Protein AF-A0AAP0MBQ7-F1 (afdb_monomer_lite)

Radius of gyration: 23.57 Å; chains: 1; bounding box: 37×29×74 Å

Structure (mmCIF, N/CA/C/O backbone):
data_AF-A0AAP0MBQ7-F1
#
_entry.id   AF-A0AAP0MBQ7-F1
#
loop_
_atom_site.group_PDB
_atom_site.id
_atom_site.type_symbol
_atom_site.label_atom_id
_atom_site.label_alt_id
_atom_site.label_comp_id
_atom_site.label_asym_id
_atom_site.label_entity_id
_atom_site.label_seq_id
_atom_site.pdbx_PDB_ins_code
_atom_site.Cartn_x
_atom_site.Cartn_y
_atom_site.Cartn_z
_atom_site.occupancy
_atom_site.B_iso_or_equiv
_atom_site.auth_seq_id
_atom_site.auth_comp_id
_atom_site.auth_asym_id
_atom_site.auth_atom_id
_atom_site.pdbx_PDB_model_num
ATOM 1 N N . MET A 1 1 ? -17.997 14.492 58.499 1.00 43.62 1 MET A N 1
ATOM 2 C CA . MET A 1 1 ? -17.985 13.231 57.725 1.00 43.62 1 MET A CA 1
ATOM 3 C C . MET A 1 1 ? -18.692 13.495 56.405 1.00 43.62 1 MET A C 1
ATOM 5 O O . MET A 1 1 ? -19.904 13.678 56.400 1.00 43.62 1 MET A O 1
ATOM 9 N N . ALA A 1 2 ? -17.935 13.655 55.319 1.00 46.28 2 ALA A N 1
ATOM 10 C CA . ALA A 1 2 ? -18.497 13.915 54.000 1.00 46.28 2 ALA A CA 1
ATOM 11 C C . ALA A 1 2 ? -19.288 12.681 53.541 1.00 46.28 2 ALA A C 1
ATOM 13 O O . ALA A 1 2 ? -18.722 11.599 53.400 1.00 46.28 2 ALA A O 1
ATOM 14 N N . LYS A 1 3 ? -20.602 12.835 53.343 1.00 51.03 3 LYS A N 1
ATOM 15 C CA . LYS A 1 3 ? -21.443 11.839 52.668 1.00 51.03 3 LYS A CA 1
ATOM 16 C C . LYS A 1 3 ? -21.062 11.864 51.191 1.00 51.03 3 LYS A C 1
ATOM 18 O O . LYS A 1 3 ? -21.716 12.521 50.388 1.00 51.03 3 LYS A O 1
ATOM 23 N N . PHE A 1 4 ? -19.952 11.213 50.854 1.00 49.12 4 PHE A N 1
ATOM 24 C CA . PHE A 1 4 ? -19.602 10.936 49.470 1.00 49.12 4 PHE A CA 1
ATOM 25 C C . PHE A 1 4 ? -20.729 10.079 48.896 1.00 49.12 4 PHE A C 1
ATOM 27 O O . PHE A 1 4 ? -20.906 8.918 49.257 1.00 49.12 4 PHE A O 1
ATOM 34 N N . SER A 1 5 ? -21.574 10.723 48.092 1.00 56.72 5 SER A N 1
ATOM 35 C CA . SER A 1 5 ? -22.752 10.117 47.493 1.00 56.72 5 SER A CA 1
ATOM 36 C C . SER A 1 5 ? -22.284 9.015 46.554 1.00 56.72 5 SER A C 1
ATOM 38 O O . SER A 1 5 ? -21.758 9.284 45.475 1.00 56.72 5 SER A O 1
ATOM 40 N N . VAL A 1 6 ? -22.470 7.769 46.990 1.00 60.44 6 VAL A N 1
ATOM 41 C CA . VAL A 1 6 ? -22.190 6.534 46.245 1.00 60.44 6 VAL A CA 1
ATOM 42 C C . VAL A 1 6 ? -22.713 6.628 44.802 1.00 60.44 6 VAL A C 1
ATOM 44 O O . VAL A 1 6 ? -22.061 6.165 43.872 1.00 60.44 6 VAL A O 1
ATOM 47 N N . SER A 1 7 ? -23.815 7.356 44.595 1.00 61.69 7 SER A N 1
ATOM 48 C CA . SER A 1 7 ? -24.412 7.627 43.286 1.00 61.69 7 SER A CA 1
ATOM 49 C C . SER A 1 7 ? -23.475 8.317 42.281 1.00 61.69 7 SER A C 1
ATOM 51 O O . SER A 1 7 ? -23.565 8.032 41.092 1.00 61.69 7 SER A O 1
ATOM 53 N N . HIS A 1 8 ? -22.566 9.196 42.717 1.00 61.50 8 HIS A N 1
ATOM 54 C CA . HIS A 1 8 ? -21.649 9.896 41.804 1.00 61.50 8 HIS A CA 1
ATOM 55 C C . HIS A 1 8 ? -20.551 8.968 41.276 1.00 61.50 8 HIS A C 1
ATOM 57 O O . HIS A 1 8 ? -20.198 9.032 40.100 1.00 61.50 8 HIS A O 1
ATOM 63 N N . PHE A 1 9 ? -20.052 8.058 42.115 1.00 67.75 9 PHE A N 1
ATOM 64 C CA . PHE A 1 9 ? -19.040 7.083 41.704 1.00 67.75 9 PHE A CA 1
ATOM 65 C C . PHE A 1 9 ? -19.592 6.082 40.688 1.00 67.75 9 PHE A C 1
ATOM 67 O O . PHE A 1 9 ? -18.915 5.776 39.709 1.00 67.75 9 PHE A O 1
ATOM 74 N N . PHE A 1 10 ? -20.840 5.635 40.859 1.00 68.62 10 PHE A N 1
ATOM 75 C CA . PHE A 1 10 ? -21.498 4.758 39.886 1.00 68.62 10 PHE A CA 1
ATOM 76 C C . PHE A 1 10 ? -21.636 5.409 38.505 1.00 68.62 10 PHE A C 1
ATOM 78 O O . PHE A 1 10 ? -21.397 4.748 37.496 1.00 68.62 10 PHE A O 1
ATOM 85 N N . ILE A 1 11 ? -21.953 6.707 38.449 1.00 76.88 11 ILE A N 1
ATOM 86 C CA . ILE A 1 11 ? -22.058 7.444 37.182 1.00 76.88 11 ILE A CA 1
ATOM 87 C C . ILE A 1 11 ? -20.693 7.522 36.487 1.00 76.88 11 ILE A C 1
ATOM 89 O O . ILE A 1 11 ? -20.600 7.254 35.292 1.00 76.88 11 ILE A O 1
ATOM 93 N N . ILE A 1 12 ? -19.622 7.819 37.229 1.00 75.75 12 ILE A N 1
ATOM 94 C CA . ILE A 1 12 ? -18.265 7.901 36.667 1.00 75.75 12 ILE A CA 1
ATOM 95 C C . ILE A 1 12 ? -17.828 6.545 36.095 1.00 75.75 12 ILE A C 1
ATOM 97 O O . ILE A 1 12 ? -17.299 6.484 34.986 1.00 75.75 12 ILE A O 1
ATOM 101 N N . ILE A 1 13 ? -18.093 5.449 36.811 1.00 78.62 13 ILE A N 1
ATOM 102 C CA . ILE A 1 13 ? -17.753 4.095 36.350 1.00 78.62 13 ILE A CA 1
ATOM 103 C C . ILE A 1 13 ? -18.534 3.743 35.077 1.00 78.62 13 ILE A C 1
ATOM 105 O O . ILE A 1 13 ? -17.945 3.234 34.125 1.00 78.62 13 ILE A O 1
ATOM 109 N N . LEU A 1 14 ? -19.832 4.057 35.015 1.00 77.31 14 LEU A N 1
ATOM 110 C CA . LEU A 1 14 ? -20.655 3.811 33.824 1.00 77.31 14 LEU A CA 1
ATOM 111 C C . LEU A 1 14 ? -20.154 4.582 32.596 1.00 77.31 14 LEU A C 1
ATOM 113 O O . LEU A 1 14 ? -20.108 4.013 31.505 1.00 77.31 14 LEU A O 1
ATOM 117 N N . VAL A 1 15 ? -19.732 5.838 32.771 1.00 78.38 15 VAL A N 1
ATOM 118 C CA . VAL A 1 15 ? -19.155 6.652 31.687 1.00 78.38 15 VAL A CA 1
ATOM 119 C C . VAL A 1 15 ? -17.818 6.076 31.211 1.00 78.38 15 VAL A C 1
ATOM 121 O O . VAL A 1 15 ? -17.574 5.988 30.011 1.00 78.38 15 VAL A O 1
ATOM 124 N N . LEU A 1 16 ? -16.955 5.622 32.122 1.00 77.75 16 LEU A N 1
ATOM 125 C CA . LEU A 1 16 ? -15.679 5.006 31.742 1.00 77.75 16 LEU A CA 1
ATOM 126 C C . LEU A 1 16 ? -15.874 3.683 30.982 1.00 77.75 16 LEU A C 1
ATOM 128 O O . LEU A 1 16 ? -15.144 3.406 30.029 1.00 77.75 16 LEU A O 1
ATOM 132 N N . VAL A 1 17 ? -16.878 2.885 31.355 1.00 76.44 17 VAL A N 1
ATOM 133 C CA . VAL A 1 17 ? -17.206 1.620 30.675 1.00 76.44 17 VAL A CA 1
ATOM 134 C C . VAL A 1 17 ? -17.826 1.862 29.292 1.00 76.44 17 VAL A C 1
ATOM 136 O O . VAL A 1 17 ? -17.470 1.169 28.334 1.00 76.44 17 VAL A O 1
ATOM 139 N N . SER A 1 18 ? -18.711 2.851 29.139 1.00 70.62 18 SER A N 1
ATOM 140 C CA . SER A 1 18 ? -19.300 3.177 27.831 1.00 70.62 18 SER A CA 1
ATOM 141 C C . SER A 1 18 ? -18.258 3.744 26.861 1.00 70.62 18 SER A C 1
ATOM 143 O O . SER A 1 18 ? -18.180 3.312 25.713 1.00 70.62 18 SER A O 1
ATOM 145 N N . VAL A 1 19 ? -17.370 4.618 27.336 1.00 69.62 19 VAL A N 1
ATOM 146 C CA . VAL A 1 19 ? -16.264 5.150 26.525 1.00 69.62 19 VAL A CA 1
ATOM 147 C C . VAL A 1 19 ? -15.255 4.045 26.169 1.00 69.62 19 VAL A C 1
ATOM 149 O O . VAL A 1 19 ? -14.811 3.955 25.022 1.00 69.62 19 VAL A O 1
ATOM 152 N N . GLY A 1 20 ? -14.943 3.141 27.104 1.00 62.94 20 GLY A N 1
ATOM 153 C CA . GLY A 1 20 ? -14.049 2.003 26.852 1.00 62.94 20 GLY A CA 1
ATOM 154 C C . GLY A 1 20 ? -14.602 0.979 25.850 1.00 62.94 20 GLY A C 1
ATOM 155 O O . GLY A 1 20 ? -13.839 0.387 25.083 1.00 62.94 20 GLY A O 1
ATOM 156 N N . THR A 1 21 ? -15.922 0.782 25.812 1.00 62.88 21 THR A N 1
ATOM 157 C CA . THR A 1 21 ? -16.572 -0.126 24.848 1.00 62.88 21 THR A CA 1
ATOM 158 C C . THR A 1 21 ? -16.668 0.480 23.448 1.00 62.88 21 THR A C 1
ATOM 160 O O . THR A 1 21 ? -16.426 -0.236 22.476 1.00 62.88 21 THR A O 1
ATOM 163 N N . MET A 1 22 ? -16.898 1.793 23.325 1.00 58.25 22 MET A N 1
ATOM 164 C CA . MET A 1 22 ? -16.862 2.492 22.031 1.00 58.25 22 MET A CA 1
ATOM 165 C C . MET A 1 22 ? -15.478 2.421 21.369 1.00 58.25 22 MET A C 1
ATOM 167 O O . MET A 1 22 ? -15.386 2.166 20.170 1.00 58.25 22 MET A O 1
ATOM 171 N N . MET A 1 23 ? -14.394 2.553 22.143 1.00 56.75 23 MET A N 1
ATOM 172 C CA . MET A 1 23 ? -13.033 2.449 21.597 1.00 56.75 23 MET A CA 1
ATOM 173 C C . ME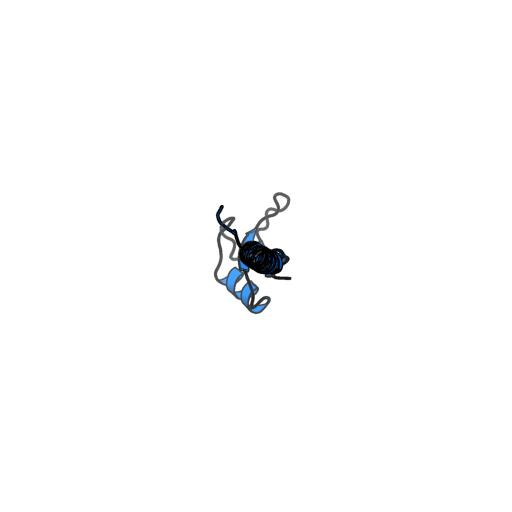T A 1 23 ? -12.680 1.038 21.099 1.00 56.75 23 MET A C 1
ATOM 175 O O . MET A 1 23 ? -11.894 0.895 20.164 1.00 56.75 23 MET A O 1
ATOM 179 N N . ARG A 1 24 ? -13.273 -0.021 21.670 1.00 56.31 24 ARG A N 1
ATOM 180 C CA . ARG A 1 24 ? -13.042 -1.403 21.208 1.00 56.31 24 ARG A CA 1
ATOM 181 C C . ARG A 1 24 ? -13.763 -1.740 19.904 1.00 56.31 24 ARG A C 1
ATOM 183 O O . ARG A 1 24 ? -13.265 -2.580 19.161 1.00 56.31 24 ARG A O 1
ATOM 190 N N . ALA A 1 25 ? -14.886 -1.091 19.599 1.00 53.91 25 ALA A N 1
ATOM 191 C CA . ALA A 1 25 ? -15.636 -1.347 18.367 1.00 53.91 25 ALA A CA 1
ATOM 192 C C . ALA A 1 25 ? -14.880 -0.910 17.094 1.00 53.91 25 ALA A C 1
ATOM 194 O O . ALA A 1 25 ? -15.142 -1.442 16.022 1.00 53.91 25 ALA A O 1
ATOM 195 N N . MET A 1 26 ? -13.902 -0.002 17.209 1.00 53.53 26 MET A N 1
ATOM 196 C CA . MET A 1 26 ? -13.068 0.440 16.080 1.00 53.53 26 MET A CA 1
ATOM 197 C C . MET A 1 26 ? -11.802 -0.413 15.866 1.00 53.53 26 MET A C 1
ATOM 199 O O . MET A 1 26 ? -11.048 -0.171 14.929 1.00 53.53 26 MET A O 1
ATOM 203 N N . ALA A 1 27 ? -11.525 -1.402 16.721 1.00 54.97 27 ALA A N 1
ATOM 204 C CA . ALA A 1 27 ? -10.179 -1.969 16.844 1.00 54.97 27 ALA A CA 1
ATOM 205 C C . ALA A 1 27 ? -9.850 -3.158 15.919 1.00 54.97 27 ALA A C 1
ATOM 207 O O . ALA A 1 27 ? -8.808 -3.789 16.107 1.00 54.97 27 ALA A O 1
ATOM 208 N N . LYS A 1 28 ? -10.684 -3.507 14.930 1.00 59.22 28 LYS A N 1
ATOM 209 C CA . LYS A 1 28 ? -10.332 -4.606 14.014 1.00 59.22 28 LYS A CA 1
ATOM 210 C C . LYS A 1 28 ? -10.968 -4.481 12.634 1.00 59.22 28 LYS A C 1
ATOM 212 O O . LYS A 1 28 ? -11.759 -5.324 12.234 1.00 59.22 28 LYS A O 1
ATOM 217 N N . GLN A 1 29 ? -10.608 -3.431 11.906 1.00 65.69 29 GLN A N 1
ATOM 218 C CA . GLN A 1 29 ? -10.804 -3.428 10.459 1.00 65.69 29 GLN A CA 1
ATOM 219 C C . GLN A 1 29 ? -9.749 -4.374 9.869 1.00 65.69 29 GLN A C 1
ATOM 221 O O . GLN A 1 29 ? -8.548 -4.138 10.035 1.00 65.69 29 GLN A O 1
ATOM 226 N N . GLN A 1 30 ? -10.178 -5.513 9.324 1.00 77.62 30 GLN A N 1
ATOM 227 C CA . GLN A 1 30 ? -9.253 -6.498 8.783 1.00 77.62 30 GLN A CA 1
ATOM 228 C C . GLN A 1 30 ? -8.658 -5.911 7.498 1.00 77.62 30 GLN A C 1
ATOM 230 O O . GLN A 1 30 ? -9.326 -5.248 6.717 1.00 77.62 30 GLN A O 1
ATOM 235 N N . GLN A 1 31 ? -7.349 -6.041 7.315 1.00 86.19 31 GLN A N 1
ATOM 236 C CA . GLN A 1 31 ? -6.690 -5.518 6.122 1.00 86.19 31 GLN A CA 1
ATOM 237 C C . GLN A 1 31 ? -6.419 -6.683 5.184 1.00 86.19 31 GLN A C 1
ATOM 239 O O . GLN A 1 31 ? -5.746 -7.645 5.561 1.00 86.19 31 GLN A O 1
ATOM 244 N N . CYS A 1 32 ? -6.960 -6.594 3.974 1.00 86.44 32 CYS A N 1
ATOM 245 C CA . CYS A 1 32 ? -6.679 -7.521 2.893 1.00 86.44 32 CYS A CA 1
ATOM 246 C C . CYS A 1 32 ? -5.632 -6.922 1.961 1.00 86.44 32 CYS A C 1
ATOM 248 O O . CYS A 1 32 ? -5.597 -5.714 1.732 1.00 86.44 32 CYS A O 1
ATOM 250 N N . THR A 1 33 ? -4.794 -7.793 1.401 1.00 87.19 33 THR A N 1
ATOM 251 C CA . THR A 1 33 ? -3.778 -7.413 0.420 1.00 87.19 33 THR A CA 1
ATOM 252 C C . THR A 1 33 ? -4.000 -8.196 -0.864 1.00 87.19 33 THR A C 1
ATOM 254 O O . THR A 1 33 ? -3.946 -9.425 -0.857 1.00 87.19 33 THR A O 1
ATOM 257 N N . GLU A 1 34 ? -4.207 -7.495 -1.976 1.00 86.88 34 GLU A N 1
ATOM 258 C CA . GLU A 1 34 ? -4.256 -8.082 -3.316 1.00 86.88 34 GLU A CA 1
ATOM 259 C C . GLU A 1 34 ? -2.994 -7.713 -4.100 1.00 86.88 34 GLU A C 1
ATOM 261 O O . GLU A 1 34 ? -2.565 -6.561 -4.118 1.00 86.88 34 GLU A O 1
ATOM 266 N N . MET A 1 35 ? -2.396 -8.697 -4.771 1.00 85.62 35 MET A N 1
ATOM 267 C CA . MET A 1 35 ? -1.257 -8.489 -5.663 1.00 85.62 35 MET A CA 1
ATOM 268 C C . MET A 1 35 ? -1.742 -8.462 -7.114 1.00 85.62 35 MET A C 1
ATOM 270 O O . MET A 1 35 ? -2.448 -9.372 -7.543 1.00 85.62 35 MET A O 1
ATOM 274 N N . LEU A 1 36 ? -1.315 -7.460 -7.884 1.00 83.44 36 LEU A N 1
ATOM 275 C CA . LEU A 1 36 ? -1.630 -7.295 -9.306 1.00 83.44 36 LEU A CA 1
ATOM 276 C C . LEU A 1 36 ? -0.384 -7.617 -10.162 1.00 83.44 36 LEU A C 1
ATOM 278 O O . LEU A 1 36 ? 0.318 -6.706 -10.617 1.00 83.44 36 LEU A O 1
ATOM 282 N N . PRO A 1 37 ? -0.065 -8.906 -10.404 1.00 75.00 37 PRO A N 1
ATOM 283 C CA . PRO A 1 37 ? 1.162 -9.325 -11.091 1.00 75.00 37 PRO A CA 1
ATOM 284 C C . PRO A 1 37 ? 1.218 -8.939 -12.577 1.00 75.00 37 PRO A C 1
ATOM 286 O O . PRO A 1 37 ? 2.275 -9.047 -13.199 1.00 75.00 37 PRO A O 1
ATOM 289 N N . TRP A 1 38 ? 0.102 -8.509 -13.174 1.00 74.44 38 TRP A N 1
ATOM 290 C CA . TRP A 1 38 ? 0.060 -7.999 -14.550 1.00 74.44 38 TRP A CA 1
ATOM 291 C C . TRP A 1 38 ? 0.480 -6.525 -14.659 1.00 74.44 38 TRP A C 1
ATOM 293 O O . TRP A 1 38 ? 0.865 -6.084 -15.742 1.00 74.44 38 TRP A O 1
ATOM 303 N N . VAL A 1 39 ? 0.484 -5.770 -13.554 1.00 70.44 39 VAL A N 1
ATOM 304 C CA . VAL A 1 39 ? 0.969 -4.381 -13.503 1.00 70.44 39 VAL A CA 1
ATOM 305 C C . VAL A 1 39 ? 2.496 -4.402 -13.368 1.00 70.44 39 VAL A C 1
ATOM 307 O O . VAL A 1 39 ? 3.051 -4.212 -12.289 1.00 70.44 39 VAL A O 1
ATOM 310 N N . LYS A 1 40 ? 3.188 -4.717 -14.470 1.00 59.69 40 LYS A N 1
ATOM 311 C CA . LYS A 1 40 ? 4.644 -4.975 -14.481 1.00 59.69 40 LYS A CA 1
ATOM 312 C C . LYS A 1 40 ? 5.507 -3.745 -14.779 1.00 59.69 40 LYS A C 1
ATOM 314 O O . LYS A 1 40 ? 6.673 -3.715 -14.407 1.00 59.69 40 LYS A O 1
ATOM 319 N N . PHE A 1 41 ? 4.957 -2.743 -15.463 1.00 58.72 41 PHE A N 1
ATOM 320 C CA . PHE A 1 41 ? 5.767 -1.748 -16.178 1.00 58.72 41 PHE A CA 1
ATOM 321 C C . PHE A 1 41 ? 6.085 -0.462 -15.403 1.00 58.72 41 PHE A C 1
ATOM 323 O O . PHE A 1 41 ? 6.933 0.300 -15.851 1.00 58.72 41 PHE A O 1
ATOM 330 N N . TYR A 1 42 ? 5.481 -0.231 -14.231 1.00 59.28 42 TYR A N 1
ATOM 331 C CA . TYR A 1 42 ? 5.608 1.063 -13.539 1.00 59.28 42 TYR A CA 1
ATOM 332 C C . TYR A 1 42 ? 6.168 0.995 -12.113 1.00 59.28 42 TYR A C 1
ATOM 334 O O . TYR A 1 42 ? 6.329 2.023 -11.461 1.00 59.28 42 TYR A O 1
ATOM 342 N N . CYS A 1 43 ? 6.532 -0.194 -11.629 1.00 65.69 43 CYS A N 1
ATOM 343 C CA . CYS A 1 43 ? 7.183 -0.354 -10.330 1.00 65.69 43 CYS A CA 1
ATOM 344 C C . CYS A 1 43 ? 8.709 -0.220 -10.444 1.00 65.69 43 CYS A C 1
ATOM 346 O O . CYS A 1 43 ? 9.457 -1.183 -10.261 1.00 65.69 43 CYS A O 1
ATOM 348 N N . LEU A 1 44 ? 9.162 0.996 -10.765 1.00 62.12 44 LEU A N 1
ATOM 349 C CA . LEU A 1 44 ? 10.577 1.332 -10.981 1.00 62.12 44 LEU A CA 1
ATOM 350 C C . LEU A 1 44 ? 11.429 1.226 -9.708 1.00 62.12 44 LEU A C 1
ATOM 352 O O . LEU A 1 44 ? 12.620 0.936 -9.805 1.00 62.12 44 LEU A O 1
ATOM 356 N N . GLU A 1 45 ? 10.826 1.353 -8.518 1.00 64.19 45 GLU A N 1
ATOM 357 C CA . GLU A 1 45 ? 11.496 1.288 -7.207 1.00 64.19 45 GLU A CA 1
ATOM 358 C C . GLU A 1 45 ? 10.644 0.549 -6.156 1.00 64.19 45 GLU A C 1
ATOM 360 O O . GLU A 1 45 ? 9.413 0.538 -6.219 1.00 64.19 45 GLU A O 1
ATOM 365 N N . LYS A 1 46 ? 11.296 -0.119 -5.192 1.00 61.03 46 LYS A N 1
ATOM 366 C CA . LYS A 1 46 ? 10.612 -0.806 -4.081 1.00 61.03 46 LYS A CA 1
ATOM 367 C C . LYS A 1 46 ? 10.012 0.243 -3.145 1.00 61.03 46 LYS A C 1
ATOM 369 O O . LYS A 1 46 ? 10.727 1.130 -2.700 1.00 61.03 46 LYS A O 1
ATOM 374 N N . GLY A 1 47 ? 8.726 0.116 -2.823 1.00 60.22 47 GLY A N 1
ATOM 375 C CA . GLY A 1 47 ? 8.023 1.086 -1.974 1.00 60.22 47 GLY A CA 1
ATOM 376 C C . GLY A 1 47 ? 7.592 2.369 -2.692 1.00 60.22 47 GLY A C 1
ATOM 377 O O . GLY A 1 47 ? 6.911 3.185 -2.082 1.00 60.22 47 GLY A O 1
ATOM 378 N N . ALA A 1 48 ? 7.914 2.532 -3.980 1.00 61.22 48 ALA A N 1
ATOM 379 C CA . ALA A 1 48 ? 7.343 3.609 -4.776 1.00 61.22 48 ALA A CA 1
ATOM 380 C C . ALA A 1 48 ? 5.849 3.353 -5.021 1.00 61.22 48 ALA A C 1
ATOM 382 O O . ALA A 1 48 ? 5.429 2.223 -5.295 1.00 61.22 48 ALA A O 1
ATOM 383 N N . VAL A 1 49 ? 5.053 4.414 -4.934 1.00 65.69 49 VAL A N 1
ATOM 384 C CA . VAL A 1 49 ? 3.657 4.420 -5.371 1.00 65.69 49 VAL A CA 1
ATOM 385 C C . VAL A 1 49 ? 3.653 4.949 -6.797 1.00 65.69 49 VAL A C 1
ATOM 387 O O . VAL A 1 49 ? 3.897 6.128 -7.030 1.00 65.69 49 VAL A O 1
ATOM 390 N N . SER A 1 50 ? 3.427 4.073 -7.770 1.00 71.75 50 SER A N 1
ATOM 391 C CA . SER A 1 50 ? 3.177 4.516 -9.142 1.00 71.75 50 SER A CA 1
ATOM 392 C C . SER A 1 50 ? 1.726 4.982 -9.268 1.00 71.75 50 SER A C 1
ATOM 394 O O . SER A 1 50 ? 0.832 4.273 -8.806 1.00 71.75 50 SER A O 1
ATOM 396 N N . GLU A 1 51 ? 1.474 6.105 -9.950 1.00 76.50 51 GLU A N 1
ATOM 397 C CA . GLU A 1 51 ? 0.113 6.569 -10.280 1.00 76.50 51 GLU A CA 1
ATOM 398 C C . GLU A 1 51 ? -0.715 5.480 -10.973 1.00 76.50 51 GLU A C 1
ATOM 400 O O . GLU A 1 51 ? -1.899 5.313 -10.691 1.00 76.50 51 GLU A O 1
ATOM 405 N N . THR A 1 52 ? -0.084 4.672 -11.829 1.00 79.75 52 THR A N 1
ATOM 406 C CA . THR A 1 52 ? -0.745 3.551 -12.504 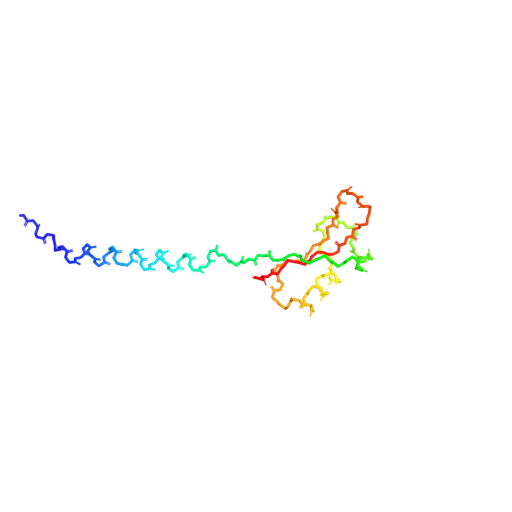1.00 79.75 52 THR A CA 1
ATOM 407 C C . THR A 1 52 ? -1.107 2.435 -11.526 1.00 79.75 52 THR A C 1
ATOM 409 O O . THR A 1 52 ? -2.182 1.850 -11.637 1.00 79.75 52 THR A O 1
ATOM 412 N N . CYS A 1 53 ? -0.236 2.132 -10.558 1.00 81.19 53 CYS A N 1
ATOM 413 C CA . CYS A 1 53 ? -0.525 1.146 -9.513 1.00 81.19 53 CYS A CA 1
ATOM 414 C C . CYS A 1 53 ? -1.671 1.634 -8.618 1.00 81.19 53 CYS A C 1
ATOM 416 O O . CYS A 1 53 ? -2.646 0.911 -8.429 1.00 81.19 53 CYS A O 1
ATOM 418 N N . TRP A 1 54 ? -1.600 2.889 -8.170 1.00 85.75 54 TRP A N 1
ATOM 419 C CA . TRP A 1 54 ? -2.657 3.530 -7.396 1.00 85.75 54 TRP A CA 1
ATOM 420 C C . TRP A 1 54 ? -3.994 3.503 -8.141 1.00 85.75 54 TRP A C 1
ATOM 422 O O . TRP A 1 54 ? -4.962 2.966 -7.620 1.00 85.75 54 TRP A O 1
ATOM 432 N N . GLY A 1 55 ? -4.036 3.967 -9.393 1.00 87.00 55 GLY A N 1
ATOM 433 C CA . GLY A 1 55 ? -5.264 4.011 -10.190 1.00 87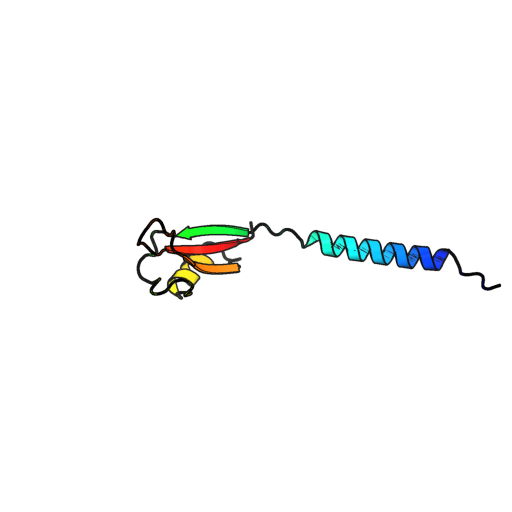.00 55 GLY A CA 1
ATOM 434 C C . GLY A 1 55 ? -5.914 2.641 -10.396 1.00 87.00 55 GLY A C 1
ATOM 435 O O . GLY A 1 55 ? -7.127 2.514 -10.242 1.00 87.00 55 GLY A O 1
ATOM 436 N N . ASN A 1 56 ? -5.125 1.596 -10.673 1.00 87.19 56 ASN A N 1
ATOM 437 C CA . ASN A 1 56 ? -5.656 0.230 -10.779 1.00 87.19 56 ASN A CA 1
ATOM 438 C C . ASN A 1 56 ? -6.193 -0.283 -9.435 1.00 87.19 56 ASN A C 1
ATOM 440 O O . ASN A 1 56 ? -7.233 -0.940 -9.399 1.00 87.19 56 ASN A O 1
ATOM 444 N N . CYS A 1 57 ? -5.498 0.021 -8.337 1.00 88.69 57 CYS A N 1
ATOM 445 C CA . CYS A 1 57 ? -5.942 -0.352 -7.003 1.00 88.69 57 CYS A CA 1
ATOM 446 C C . CYS A 1 57 ? -7.235 0.376 -6.610 1.00 88.69 57 CYS A C 1
ATOM 448 O O . CYS A 1 57 ? -8.168 -0.285 -6.172 1.00 88.69 57 CYS A O 1
ATOM 450 N N . THR A 1 58 ? -7.337 1.691 -6.825 1.00 90.38 58 THR A N 1
ATOM 451 C CA . THR A 1 58 ? -8.539 2.482 -6.502 1.00 90.38 58 THR A CA 1
ATOM 452 C C . THR A 1 58 ? -9.728 2.110 -7.387 1.00 90.38 58 THR A C 1
ATOM 454 O O . THR A 1 58 ? -10.870 2.164 -6.942 1.00 90.38 58 THR A O 1
ATOM 457 N N . GLN A 1 59 ? -9.485 1.697 -8.637 1.00 90.56 59 GLN A N 1
ATOM 458 C CA . GLN A 1 59 ? -10.548 1.221 -9.525 1.00 90.56 59 GLN A CA 1
ATOM 459 C C . GLN A 1 59 ? -11.169 -0.099 -9.040 1.00 90.56 59 GLN A C 1
ATOM 461 O O . GLN A 1 59 ? -12.358 -0.323 -9.252 1.00 90.56 59 GLN A O 1
ATOM 466 N N . ARG A 1 60 ? -10.375 -0.979 -8.419 1.00 88.75 60 ARG A N 1
ATOM 467 C CA . ARG A 1 60 ? -10.849 -2.264 -7.877 1.00 88.75 60 ARG A CA 1
ATOM 468 C C . ARG A 1 60 ? -11.405 -2.138 -6.465 1.00 88.75 60 ARG A C 1
ATOM 470 O O . ARG A 1 60 ? -12.444 -2.719 -6.173 1.00 88.75 60 ARG A O 1
ATOM 477 N N . HIS A 1 61 ? -10.707 -1.374 -5.633 1.00 91.00 61 HIS A N 1
ATOM 478 C CA . HIS A 1 61 ? -10.991 -1.167 -4.219 1.00 91.00 61 HIS A CA 1
ATOM 479 C C . HIS A 1 61 ? -11.192 0.330 -3.990 1.00 91.00 61 HIS A C 1
ATOM 481 O O . HIS A 1 61 ? -10.212 1.060 -3.822 1.00 91.00 61 HIS A O 1
ATOM 487 N N . PRO A 1 62 ? -12.433 0.837 -4.039 1.00 87.50 62 PRO A N 1
ATOM 488 C CA . PRO A 1 62 ? -12.700 2.265 -3.851 1.00 87.50 62 PRO A CA 1
ATOM 489 C C . PRO A 1 62 ? -12.319 2.758 -2.444 1.00 87.50 62 PRO A C 1
ATOM 491 O O . PRO A 1 62 ? -12.061 3.941 -2.244 1.00 87.50 62 PRO A O 1
ATOM 494 N N . ASP A 1 63 ? -12.248 1.843 -1.485 1.00 87.56 63 ASP A N 1
ATOM 495 C CA . ASP A 1 63 ? -11.828 1.995 -0.095 1.00 87.56 63 ASP A CA 1
ATOM 496 C C . ASP A 1 63 ? -10.336 1.677 0.124 1.00 87.56 63 ASP A C 1
ATOM 498 O O . ASP A 1 63 ? -9.912 1.357 1.234 1.00 87.56 63 ASP A O 1
ATOM 502 N N . LEU A 1 64 ? -9.523 1.779 -0.932 1.00 88.88 64 LEU A N 1
ATOM 503 C CA . LEU A 1 64 ? -8.079 1.5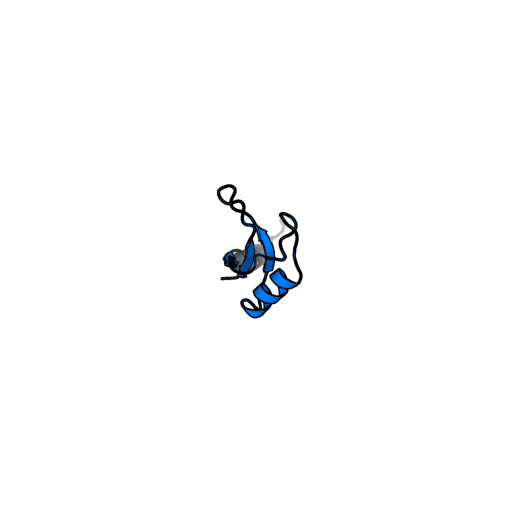71 -0.883 1.00 88.88 64 LEU A CA 1
ATOM 504 C C . LEU A 1 64 ? -7.418 2.358 0.262 1.00 88.88 64 LEU A C 1
ATOM 506 O O . LEU A 1 64 ? -7.484 3.585 0.317 1.00 88.88 64 LEU A O 1
ATOM 510 N N . ILE A 1 65 ? -6.697 1.644 1.126 1.00 86.56 65 ILE A N 1
ATOM 511 C CA . ILE A 1 65 ? -5.895 2.230 2.208 1.00 86.56 65 ILE A CA 1
ATOM 512 C C . ILE A 1 65 ? -4.500 2.580 1.689 1.00 86.56 65 ILE A C 1
ATOM 514 O O . ILE A 1 65 ? -3.966 3.647 1.984 1.00 86.56 65 ILE A O 1
ATOM 518 N N . LEU A 1 66 ? -3.886 1.665 0.935 1.00 86.62 66 LEU A N 1
ATOM 519 C CA . LEU A 1 66 ? -2.512 1.810 0.465 1.00 86.62 66 LEU A CA 1
ATOM 520 C C . LEU A 1 66 ? -2.306 1.053 -0.847 1.00 86.62 66 LEU A C 1
ATOM 522 O O . LEU A 1 66 ? -2.747 -0.082 -0.983 1.00 86.62 66 LEU A O 1
ATOM 526 N N . ALA A 1 67 ? -1.552 1.629 -1.779 1.00 86.31 67 ALA A N 1
ATOM 527 C CA . ALA A 1 67 ? -0.960 0.887 -2.887 1.00 86.31 67 ALA A CA 1
ATOM 528 C C . ALA A 1 67 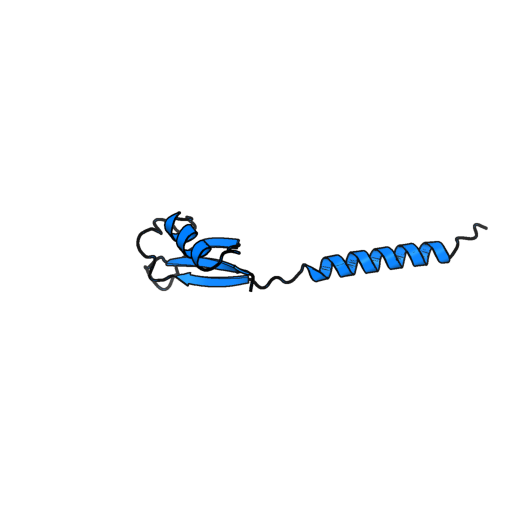? 0.554 1.074 -2.877 1.00 86.31 67 ALA A C 1
ATOM 530 O O . ALA A 1 67 ? 1.034 2.184 -2.660 1.00 86.31 67 ALA A O 1
ATOM 531 N N . TYR A 1 68 ? 1.313 0.007 -3.108 1.00 83.81 68 TYR A N 1
ATOM 532 C CA . TYR A 1 68 ? 2.771 0.081 -3.150 1.00 83.81 68 TYR A CA 1
ATOM 533 C C . TYR A 1 68 ? 3.367 -0.946 -4.106 1.00 83.81 68 TYR A C 1
ATOM 535 O O . TYR A 1 68 ? 2.800 -2.008 -4.367 1.00 83.81 68 TYR A O 1
ATOM 543 N N . CYS A 1 69 ? 4.560 -0.643 -4.604 1.00 79.56 69 CYS A N 1
ATOM 544 C CA . CYS A 1 69 ? 5.348 -1.579 -5.388 1.00 79.56 69 CYS A CA 1
ATOM 545 C C . CYS A 1 69 ? 6.092 -2.561 -4.477 1.00 79.56 69 CYS A C 1
ATOM 547 O O . CYS A 1 69 ? 7.058 -2.207 -3.787 1.00 79.56 69 CYS A O 1
ATOM 549 N N . GLY A 1 70 ? 5.615 -3.802 -4.475 1.00 73.19 70 GLY A N 1
ATOM 550 C CA . GLY A 1 70 ? 6.177 -4.925 -3.741 1.00 73.19 70 GLY A CA 1
ATOM 551 C C . GLY A 1 70 ? 7.057 -5.816 -4.618 1.00 73.19 70 GLY A C 1
ATOM 552 O O . GLY A 1 70 ? 7.014 -5.790 -5.848 1.00 73.19 70 GLY A O 1
ATOM 553 N N . GLY A 1 71 ? 7.869 -6.634 -3.960 1.00 69.00 71 GLY A N 1
ATOM 554 C CA . GLY A 1 71 ? 8.599 -7.725 -4.589 1.00 69.00 71 GLY A CA 1
ATOM 555 C C . GLY A 1 71 ? 8.770 -8.836 -3.569 1.00 69.00 71 GLY A C 1
ATOM 556 O O . GLY A 1 71 ? 9.185 -8.580 -2.436 1.00 69.00 71 GLY A O 1
ATOM 557 N N . THR A 1 72 ? 8.434 -10.066 -3.943 1.00 62.12 72 THR A N 1
ATOM 558 C CA . THR A 1 72 ? 8.836 -11.228 -3.153 1.00 62.12 72 THR A CA 1
ATOM 559 C C . THR A 1 72 ? 10.317 -11.441 -3.425 1.00 62.12 72 THR A C 1
ATOM 561 O O . THR A 1 72 ? 10.686 -11.541 -4.590 1.00 62.12 72 THR A O 1
ATOM 564 N N . GLY A 1 73 ? 11.167 -11.554 -2.402 1.00 60.28 73 GLY A N 1
ATOM 565 C CA . GLY A 1 73 ? 12.605 -11.813 -2.597 1.00 60.28 73 GLY A CA 1
ATOM 566 C C . GLY A 1 73 ? 12.922 -13.059 -3.447 1.00 60.28 73 GLY A C 1
ATOM 567 O O . GLY A 1 73 ? 14.042 -13.208 -3.913 1.00 60.28 73 GLY A O 1
ATOM 568 N N . ALA A 1 74 ? 11.927 -13.921 -3.683 1.00 64.75 74 ALA A N 1
ATOM 569 C CA . ALA A 1 74 ? 11.991 -15.094 -4.545 1.00 64.75 74 ALA A CA 1
ATOM 570 C C . ALA A 1 74 ? 11.882 -14.806 -6.058 1.00 64.75 74 ALA A C 1
ATOM 572 O O . ALA A 1 74 ? 12.224 -15.676 -6.854 1.00 64.75 74 ALA A O 1
ATOM 573 N N . LEU A 1 75 ? 11.395 -13.632 -6.481 1.00 59.88 75 LEU A N 1
ATOM 574 C CA . LEU A 1 75 ? 11.167 -13.317 -7.895 1.00 59.88 75 LEU A CA 1
ATOM 575 C C . LEU A 1 75 ? 11.741 -11.935 -8.241 1.00 59.88 75 LEU A C 1
ATOM 577 O O . LEU A 1 75 ? 11.451 -10.967 -7.539 1.00 59.88 75 LEU A O 1
ATOM 581 N N . PRO A 1 76 ? 12.484 -11.791 -9.358 1.00 61.00 76 PRO A N 1
ATOM 582 C CA . PRO A 1 76 ? 13.006 -10.495 -9.808 1.00 61.00 76 PRO A CA 1
ATOM 583 C C . PRO A 1 76 ? 11.905 -9.554 -10.330 1.00 61.00 76 PRO A C 1
ATOM 585 O O . PRO A 1 76 ? 12.179 -8.422 -10.723 1.00 61.00 76 PRO A O 1
ATOM 588 N N . ILE A 1 77 ? 10.655 -10.023 -10.358 1.00 66.81 77 ILE A N 1
ATOM 589 C CA . ILE A 1 77 ? 9.502 -9.304 -10.887 1.00 66.81 77 ILE A CA 1
ATOM 590 C C . ILE A 1 77 ? 8.888 -8.477 -9.759 1.00 66.81 77 ILE A C 1
ATOM 592 O O . ILE A 1 77 ? 8.466 -9.008 -8.731 1.00 66.81 77 ILE A O 1
ATOM 596 N N . ARG A 1 78 ? 8.822 -7.165 -9.974 1.00 73.25 78 ARG A N 1
ATOM 597 C CA . ARG A 1 78 ? 8.123 -6.234 -9.087 1.00 73.25 78 ARG A CA 1
ATOM 598 C C . ARG A 1 78 ? 6.655 -6.178 -9.487 1.00 73.25 78 ARG A C 1
ATOM 600 O O . ARG A 1 78 ? 6.344 -6.160 -10.677 1.00 73.25 78 ARG A O 1
ATOM 607 N N . PHE A 1 79 ? 5.767 -6.165 -8.504 1.00 79.31 79 PHE A N 1
ATOM 608 C CA . PHE A 1 79 ? 4.322 -6.128 -8.716 1.00 79.31 79 PHE A CA 1
ATOM 609 C C . PHE A 1 79 ? 3.683 -5.023 -7.881 1.00 79.31 79 PHE A C 1
ATOM 611 O O . PHE A 1 79 ? 4.206 -4.606 -6.847 1.00 79.31 79 PHE A O 1
ATOM 618 N N . CYS A 1 80 ? 2.528 -4.560 -8.341 1.00 83.69 80 CYS A N 1
ATOM 619 C CA . CYS A 1 80 ? 1.683 -3.646 -7.589 1.00 83.69 80 CYS A CA 1
ATOM 620 C C . CYS A 1 80 ? 0.912 -4.430 -6.515 1.00 83.69 80 CYS A C 1
ATOM 622 O O . CYS A 1 80 ? 0.352 -5.486 -6.815 1.00 83.69 80 CYS A O 1
ATOM 624 N N . ALA A 1 81 ? 0.899 -3.941 -5.278 1.00 85.88 81 ALA A N 1
ATOM 625 C CA . ALA A 1 81 ? 0.110 -4.491 -4.180 1.00 85.88 81 ALA A CA 1
ATOM 626 C C . ALA A 1 81 ? -0.886 -3.439 -3.679 1.00 85.88 81 ALA A C 1
ATOM 628 O O . ALA A 1 81 ? -0.500 -2.291 -3.456 1.00 85.88 81 ALA A O 1
ATOM 629 N N . CYS A 1 82 ? -2.142 -3.842 -3.494 1.00 88.19 82 CYS A N 1
ATOM 630 C CA . CYS A 1 82 ? -3.239 -3.021 -2.989 1.00 88.19 82 CYS A CA 1
ATOM 631 C C . CYS A 1 82 ? -3.633 -3.515 -1.595 1.00 88.19 82 CYS A C 1
ATOM 633 O O . CYS A 1 82 ? -3.909 -4.702 -1.431 1.00 88.19 82 CYS A O 1
ATOM 635 N N . VAL A 1 83 ? -3.689 -2.622 -0.613 1.00 88.69 83 VAL A N 1
ATOM 636 C CA . VAL A 1 83 ? -4.173 -2.886 0.744 1.00 88.69 83 VAL A CA 1
ATOM 637 C C . VAL A 1 83 ? -5.478 -2.138 0.937 1.00 88.69 83 VAL A C 1
ATOM 639 O O . VAL A 1 83 ? -5.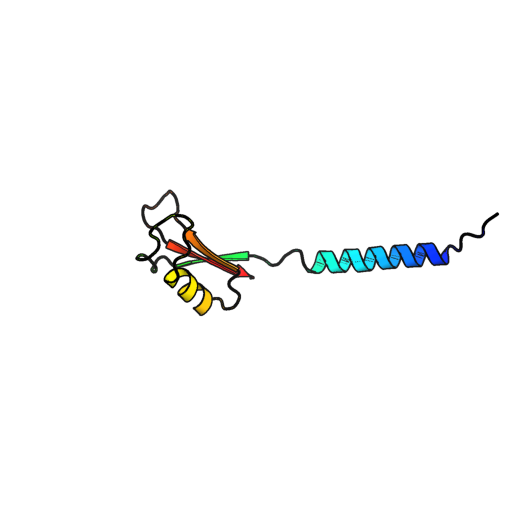532 -0.920 0.761 1.00 88.69 83 VAL A O 1
ATOM 642 N N . TYR A 1 84 ? -6.519 -2.862 1.304 1.00 89.31 84 TYR A N 1
ATOM 643 C CA . TYR A 1 84 ? -7.874 -2.345 1.454 1.00 89.31 84 TYR A CA 1
ATOM 644 C C . TYR A 1 84 ? -8.542 -3.033 2.648 1.00 89.31 84 TYR A C 1
ATOM 646 O O . TYR A 1 84 ? -8.067 -4.086 3.099 1.00 89.31 84 TYR A O 1
ATOM 654 N N . PRO A 1 85 ? -9.591 -2.434 3.222 1.00 85.81 85 PRO A N 1
ATOM 655 C CA . PRO A 1 85 ? -10.297 -3.058 4.309 1.00 85.81 85 PRO A CA 1
ATOM 656 C C . PRO A 1 85 ? -11.171 -4.194 3.776 1.00 85.81 85 PRO A C 1
ATOM 658 O O . PRO A 1 85 ? -11.902 -4.062 2.800 1.00 85.81 85 PRO A O 1
ATOM 661 N N . CYS A 1 86 ? -11.068 -5.321 4.457 1.00 78.25 86 CYS A N 1
ATOM 662 C CA . CYS A 1 86 ? -11.996 -6.432 4.414 1.00 78.25 86 CYS A CA 1
ATOM 663 C C . CYS A 1 86 ? -12.381 -6.773 5.872 1.00 78.25 86 CYS A C 1
ATOM 665 O O . CYS A 1 86 ? -13.019 -7.822 6.062 1.00 78.25 86 CYS A O 1
#

Foldseek 3Di:
DDPPPPVVVVVVVVVVVVVVVVVVVPVDQDKDKDWDLVQQDFQPDFFDDGPVLVVVLCVVAVQWPDKTWDDDPVDPTIIIMTIGTD

Secondary structure (DSSP, 8-state):
-----HHHHHHHHHHHHHHHHHHHHTS--PEEEEEETT--SS--STT---HHHHHHHHHH-TT--EEEEE--TT-S--EEEEEEE-

Organism: NCBI:txid2935761

pLDDT: mean 72.54, std 12.58, range [43.62, 91.0]

Sequence (86 aa):
MAKFSVSHFFIIILVLVSVGTMMRAMAKQQQCTEMLPWVKFYCLEKGAVSETCWGNCTQRHPDLILAYCGGTGALPIRFCACVYPC